Protein AF-A0AAW0GEI6-F1 (afdb_monomer_lite)

Structure (mmCIF, N/CA/C/O backbone):
data_AF-A0AAW0GEI6-F1
#
_entry.id   AF-A0AAW0GEI6-F1
#
loop_
_atom_site.group_PDB
_atom_site.id
_atom_site.type_symbol
_atom_site.label_atom_id
_atom_site.label_alt_id
_atom_site.label_comp_id
_atom_site.label_asym_id
_atom_site.label_entity_id
_atom_site.label_seq_id
_atom_site.pdbx_PDB_ins_code
_atom_site.Cartn_x
_atom_site.Cartn_y
_atom_site.Cartn_z
_atom_site.occupancy
_atom_site.B_iso_or_equiv
_atom_site.auth_seq_id
_atom_site.auth_comp_id
_atom_site.auth_asym_id
_atom_site.auth_atom_id
_atom_site.pdbx_PDB_model_num
ATOM 1 N N . MET A 1 1 ? 28.979 20.039 11.017 1.00 37.84 1 MET A N 1
ATOM 2 C CA . MET A 1 1 ? 28.473 18.895 11.807 1.00 37.84 1 MET A CA 1
ATOM 3 C C . MET A 1 1 ? 26.961 19.040 11.883 1.00 37.84 1 MET A C 1
ATOM 5 O O . MET A 1 1 ? 26.485 19.832 12.681 1.00 37.84 1 MET A O 1
ATOM 9 N N . SER A 1 2 ? 26.221 18.418 10.960 1.00 41.69 2 SER A N 1
ATOM 10 C CA . SER A 1 2 ? 24.755 18.507 10.942 1.00 41.69 2 SER A CA 1
ATOM 11 C C . SER A 1 2 ? 24.201 17.380 11.809 1.00 41.69 2 SER A C 1
ATOM 13 O O . SER A 1 2 ? 24.456 16.207 11.548 1.00 41.69 2 SER A O 1
ATOM 15 N N . SER A 1 3 ? 23.551 17.766 12.899 1.00 43.31 3 SER A N 1
ATOM 16 C CA . SER A 1 3 ? 22.896 16.904 13.875 1.00 43.31 3 SER A CA 1
ATOM 17 C C . SER A 1 3 ? 21.731 16.153 13.225 1.00 43.31 3 SER A C 1
ATOM 19 O O . SER A 1 3 ? 20.722 16.763 12.881 1.00 43.31 3 SER A O 1
ATOM 21 N N . SER A 1 4 ? 21.866 14.838 13.059 1.00 49.28 4 SER A N 1
ATOM 22 C CA . SER A 1 4 ? 20.762 13.949 12.695 1.00 49.28 4 SER A CA 1
ATOM 23 C C . SER A 1 4 ? 19.863 13.723 13.913 1.00 49.28 4 SER A C 1
ATOM 25 O O . SER A 1 4 ? 20.308 13.143 14.905 1.00 49.28 4 SER A O 1
ATOM 27 N N . ASP A 1 5 ? 18.617 14.188 13.839 1.00 50.47 5 ASP A N 1
ATOM 28 C CA . ASP A 1 5 ? 17.573 13.948 14.836 1.00 50.47 5 ASP A CA 1
ATOM 29 C C . ASP A 1 5 ? 17.200 12.445 14.864 1.00 50.47 5 ASP A C 1
ATOM 31 O O . ASP A 1 5 ? 16.772 11.901 13.840 1.00 50.47 5 ASP A O 1
ATOM 35 N N . PRO A 1 6 ? 17.346 11.748 16.006 1.00 49.84 6 PRO A N 1
ATOM 36 C CA . PRO A 1 6 ? 17.052 10.318 16.126 1.00 49.84 6 PRO A CA 1
ATOM 37 C C . PRO A 1 6 ? 15.558 9.963 15.987 1.00 49.84 6 PRO A C 1
ATOM 39 O O . PRO A 1 6 ? 15.215 8.780 15.961 1.00 49.84 6 PRO A O 1
ATOM 42 N N . SER A 1 7 ? 14.657 10.946 15.879 1.00 55.25 7 SER A N 1
ATOM 43 C CA . SER A 1 7 ? 13.218 10.726 15.680 1.00 55.25 7 SER A CA 1
ATOM 44 C C . SER A 1 7 ? 12.790 10.578 14.214 1.00 55.25 7 SER A C 1
ATOM 46 O O . SER A 1 7 ? 11.659 10.153 13.944 1.00 55.25 7 SER A O 1
ATOM 48 N N . GLN A 1 8 ? 13.676 10.861 13.252 1.00 48.12 8 GLN A N 1
ATOM 49 C CA . GLN A 1 8 ? 13.338 10.774 11.833 1.00 48.12 8 GLN A CA 1
ATOM 50 C C . GLN A 1 8 ? 13.324 9.310 11.375 1.00 48.12 8 GLN A C 1
ATOM 52 O O . GLN A 1 8 ? 14.289 8.775 10.829 1.00 48.12 8 GLN A O 1
ATOM 57 N N . LYS A 1 9 ? 12.199 8.627 11.615 1.00 56.38 9 LYS A N 1
ATOM 58 C CA . LYS A 1 9 ? 11.969 7.276 11.098 1.00 56.38 9 LYS A CA 1
ATOM 59 C C . LYS A 1 9 ? 12.039 7.322 9.576 1.00 56.38 9 LYS A C 1
ATOM 61 O O . LYS A 1 9 ? 11.172 7.914 8.930 1.00 56.38 9 LYS A O 1
ATOM 66 N N . ILE A 1 10 ? 13.052 6.672 9.005 1.00 55.56 10 ILE A N 1
ATOM 67 C CA . ILE A 1 10 ? 13.139 6.460 7.561 1.00 55.56 10 ILE A CA 1
ATOM 68 C C . ILE A 1 10 ? 11.838 5.785 7.121 1.00 55.56 10 ILE A C 1
ATOM 70 O O . ILE A 1 10 ? 11.462 4.734 7.634 1.00 55.56 10 ILE A O 1
ATOM 74 N N . GLY A 1 11 ? 11.110 6.440 6.221 1.00 60.44 11 GLY A N 1
ATOM 75 C CA . GLY A 1 11 ? 9.806 5.974 5.765 1.00 60.44 11 GLY A CA 1
ATOM 76 C C . GLY A 1 11 ? 8.587 6.614 6.436 1.00 60.44 11 GLY A C 1
ATOM 77 O O . GLY A 1 11 ? 7.472 6.371 5.994 1.00 60.44 11 GLY A O 1
ATOM 78 N N . GLY A 1 12 ? 8.756 7.442 7.469 1.00 63.69 12 GLY A N 1
ATOM 79 C CA . GLY A 1 12 ? 7.643 8.056 8.209 1.00 63.69 12 GLY A CA 1
ATOM 80 C C . GLY A 1 12 ? 6.972 9.241 7.509 1.00 63.69 12 GLY A C 1
ATOM 81 O O . GLY A 1 12 ? 5.898 9.667 7.920 1.00 63.69 12 GLY A O 1
ATOM 82 N N . GLU A 1 13 ? 7.584 9.780 6.454 1.00 78.06 13 GLU A N 1
ATOM 83 C CA . GLU A 1 13 ? 7.058 10.947 5.753 1.00 78.06 13 GLU A CA 1
ATOM 84 C C . GLU A 1 13 ? 6.062 10.547 4.659 1.00 78.06 13 GLU A C 1
ATOM 86 O O . GLU A 1 13 ? 6.431 10.252 3.519 1.00 78.06 13 GLU A O 1
ATOM 91 N N . TYR A 1 14 ? 4.780 10.581 5.010 1.00 79.94 14 TYR A N 1
ATOM 92 C CA . TYR A 1 14 ? 3.650 10.455 4.094 1.00 79.94 14 TYR A CA 1
ATOM 93 C C . TYR A 1 14 ? 2.652 11.595 4.322 1.00 79.94 14 TYR A C 1
ATOM 95 O O . TYR A 1 14 ? 2.615 12.206 5.389 1.00 79.94 14 TYR A O 1
ATOM 103 N N . GLY A 1 15 ? 1.865 11.918 3.304 1.00 79.88 15 GLY A N 1
ATOM 104 C CA . GLY A 1 15 ? 0.914 13.025 3.333 1.00 79.88 15 GLY A CA 1
ATOM 105 C C . GLY A 1 15 ? -0.168 12.863 2.277 1.00 79.88 15 GLY A C 1
ATOM 106 O O . GLY A 1 15 ? -0.503 11.740 1.896 1.00 79.88 15 GLY A O 1
ATOM 107 N N . GLU A 1 16 ? -0.710 13.985 1.814 1.00 81.19 16 GLU A N 1
ATOM 108 C CA . GLU A 1 16 ? -1.766 13.996 0.803 1.00 81.19 16 GLU A CA 1
ATOM 109 C C . GLU A 1 16 ? -1.368 13.249 -0.475 1.00 81.19 16 GLU A C 1
ATOM 111 O O . GLU A 1 16 ? -0.203 13.223 -0.887 1.00 81.19 16 GLU A O 1
ATOM 116 N N . VAL A 1 17 ? -2.370 12.637 -1.100 1.00 79.12 17 VAL A N 1
ATOM 117 C CA . VAL A 1 17 ? -2.235 11.906 -2.356 1.00 79.12 17 VAL A CA 1
ATOM 118 C C . VAL A 1 17 ? -2.001 12.895 -3.497 1.00 79.12 17 VAL A C 1
ATOM 120 O O . VAL A 1 17 ? -2.833 13.751 -3.773 1.00 79.12 17 VAL A O 1
ATOM 123 N N . ARG A 1 18 ? -0.860 12.764 -4.176 1.00 77.94 18 ARG A N 1
ATOM 124 C CA . ARG A 1 18 ? -0.433 13.620 -5.298 1.00 77.94 18 ARG A CA 1
ATOM 125 C C . ARG A 1 18 ? -0.580 12.919 -6.644 1.00 77.94 18 ARG A C 1
ATOM 127 O O . ARG A 1 18 ? -0.831 13.557 -7.659 1.00 77.94 18 ARG A O 1
ATOM 134 N N . ALA A 1 19 ? -0.377 11.603 -6.665 1.00 73.19 19 ALA A N 1
ATOM 135 C CA . ALA A 1 19 ? -0.500 10.780 -7.859 1.00 73.19 19 ALA A CA 1
ATOM 136 C C . ALA A 1 19 ? -1.935 10.266 -8.019 1.00 73.19 19 ALA A C 1
ATOM 138 O O . ALA A 1 19 ? -2.510 9.746 -7.065 1.00 73.19 19 ALA A O 1
ATOM 139 N N . ASN A 1 20 ? -2.471 10.340 -9.241 1.00 79.12 20 ASN A N 1
ATOM 140 C CA . ASN A 1 20 ? -3.851 9.959 -9.538 1.00 79.12 20 ASN A CA 1
ATOM 141 C C . ASN A 1 20 ? -4.130 8.486 -9.160 1.00 79.12 20 ASN A C 1
ATOM 143 O O . ASN A 1 20 ? -3.550 7.549 -9.736 1.00 79.12 20 ASN A O 1
ATOM 147 N N . ILE A 1 21 ? -5.000 8.290 -8.170 1.00 84.69 21 ILE A N 1
ATOM 148 C CA . ILE A 1 21 ? -5.494 6.995 -7.704 1.00 84.69 21 ILE A CA 1
ATOM 149 C C . ILE A 1 21 ? -6.978 7.134 -7.374 1.00 84.69 21 ILE A C 1
ATOM 151 O O . ILE A 1 21 ? -7.388 8.028 -6.642 1.00 84.69 21 ILE A O 1
ATOM 155 N N . ASP A 1 22 ? -7.774 6.234 -7.937 1.00 91.50 22 ASP A N 1
ATOM 156 C CA . ASP A 1 22 ? -9.198 6.130 -7.649 1.00 91.50 22 ASP A CA 1
ATOM 157 C C . ASP A 1 22 ? -9.376 5.269 -6.393 1.00 91.50 22 ASP A C 1
ATOM 159 O O . ASP A 1 22 ? -9.179 4.049 -6.420 1.00 91.50 22 ASP A O 1
ATOM 163 N N . VAL A 1 23 ? -9.673 5.929 -5.273 1.00 92.25 23 VAL A N 1
ATOM 164 C CA . VAL A 1 23 ? -9.770 5.292 -3.954 1.00 92.25 23 VAL A CA 1
ATOM 165 C C . VAL A 1 23 ? -11.003 4.392 -3.858 1.00 92.25 23 VAL A C 1
ATOM 167 O O . VAL A 1 23 ? -10.939 3.336 -3.232 1.00 92.25 23 VAL A O 1
ATOM 170 N N . GLU A 1 24 ? -12.112 4.744 -4.507 1.00 93.94 24 GLU A N 1
ATOM 171 C CA . GLU A 1 24 ? -13.319 3.911 -4.504 1.00 93.94 24 GLU A CA 1
ATOM 172 C C . GLU A 1 24 ? -13.096 2.617 -5.283 1.00 93.94 24 GLU A C 1
ATOM 174 O O . GLU A 1 24 ? -13.412 1.522 -4.802 1.00 93.94 24 GLU A O 1
ATOM 179 N N . ARG A 1 25 ? -12.494 2.719 -6.472 1.00 94.81 25 ARG A N 1
ATOM 180 C CA . ARG A 1 25 ? -12.140 1.545 -7.274 1.00 94.81 25 ARG A CA 1
ATOM 181 C C . ARG A 1 25 ? -11.093 0.680 -6.577 1.00 94.81 25 ARG A C 1
ATOM 183 O O . ARG A 1 25 ? -11.194 -0.544 -6.645 1.00 94.81 25 ARG A O 1
ATOM 190 N N . LEU A 1 26 ? -10.122 1.291 -5.892 1.00 94.56 26 LEU A N 1
ATOM 191 C CA . LEU A 1 26 ? -9.154 0.566 -5.068 1.00 94.56 26 LEU A CA 1
ATOM 192 C C . LEU A 1 26 ? -9.856 -0.216 -3.953 1.00 94.56 26 LEU A C 1
ATOM 194 O O . LEU A 1 26 ? -9.606 -1.408 -3.814 1.00 94.56 26 LEU A O 1
ATOM 198 N N . ASN A 1 27 ? -10.744 0.425 -3.192 1.00 96.12 27 ASN A N 1
ATOM 199 C CA . ASN A 1 27 ? -11.464 -0.229 -2.099 1.00 96.12 27 ASN A CA 1
ATOM 200 C C . ASN A 1 27 ? -12.287 -1.423 -2.584 1.00 96.12 27 ASN A C 1
ATOM 202 O O . ASN A 1 27 ? -12.227 -2.487 -1.977 1.00 96.12 27 ASN A O 1
ATOM 206 N N . ARG A 1 28 ? -12.972 -1.283 -3.725 1.00 96.69 28 ARG A N 1
ATOM 207 C CA . ARG A 1 28 ? -13.715 -2.387 -4.349 1.00 96.69 28 ARG A CA 1
ATOM 208 C C . ARG A 1 28 ? -12.809 -3.549 -4.755 1.00 96.69 28 ARG A C 1
ATOM 210 O O . ARG A 1 28 ? -13.171 -4.701 -4.563 1.00 96.69 28 ARG A O 1
ATOM 217 N N . TYR A 1 29 ? -11.635 -3.251 -5.312 1.00 95.44 29 TYR A N 1
ATOM 218 C CA . TYR A 1 29 ? -10.662 -4.277 -5.683 1.00 95.44 29 TYR A CA 1
ATOM 219 C C . TYR A 1 29 ? -10.099 -5.002 -4.453 1.00 95.44 29 TYR A C 1
ATOM 221 O O . TYR A 1 29 ? -9.989 -6.225 -4.464 1.00 95.44 29 TYR A O 1
ATOM 229 N N . LEU A 1 30 ? -9.746 -4.260 -3.398 1.00 95.94 30 LEU A N 1
ATOM 230 C CA . LEU A 1 30 ? -9.207 -4.833 -2.163 1.00 95.94 30 LEU A CA 1
ATOM 231 C C . LEU A 1 30 ? -10.217 -5.770 -1.497 1.00 95.94 30 LEU A C 1
ATOM 233 O O . LEU A 1 30 ? -9.852 -6.893 -1.167 1.00 95.94 30 LEU A O 1
ATOM 237 N N . ASP A 1 31 ? -11.475 -5.340 -1.391 1.00 94.44 31 ASP A N 1
ATOM 238 C CA . ASP A 1 31 ? -12.570 -6.134 -0.824 1.00 94.44 31 ASP A CA 1
ATOM 239 C C . ASP A 1 31 ? -12.786 -7.464 -1.573 1.00 94.44 31 ASP A C 1
ATOM 241 O O . ASP A 1 31 ? -13.004 -8.505 -0.963 1.00 94.44 31 ASP A O 1
ATOM 245 N N . GLN A 1 32 ? -12.651 -7.455 -2.904 1.00 95.75 32 GLN A N 1
ATOM 246 C CA . GLN A 1 32 ? -12.906 -8.632 -3.744 1.00 95.75 32 GLN A CA 1
ATOM 247 C C . GLN A 1 32 ? -11.709 -9.576 -3.902 1.00 95.75 32 GLN A C 1
ATOM 249 O O . GLN A 1 32 ? -11.900 -10.762 -4.173 1.00 95.75 32 GLN A O 1
ATOM 254 N N . HIS A 1 33 ? -10.478 -9.068 -3.802 1.00 95.19 33 HIS A N 1
ATOM 255 C CA . HIS A 1 33 ? -9.283 -9.815 -4.215 1.00 95.19 33 HIS A CA 1
ATOM 256 C C . HIS A 1 33 ? -8.208 -9.947 -3.139 1.00 95.19 33 HIS A C 1
ATOM 258 O O . HIS A 1 33 ? -7.258 -10.709 -3.330 1.00 95.19 33 HIS A O 1
ATOM 264 N N . VAL A 1 34 ? -8.308 -9.216 -2.028 1.00 93.50 34 VAL A N 1
ATOM 265 C CA . VAL A 1 34 ? -7.271 -9.191 -0.993 1.00 93.50 34 VAL A CA 1
ATOM 266 C C . VAL A 1 34 ? -7.903 -9.408 0.378 1.00 93.50 34 VAL A C 1
ATOM 268 O O . VAL A 1 34 ? -7.996 -8.489 1.182 1.00 93.50 34 VAL A O 1
ATOM 271 N N . GLU A 1 35 ? -8.264 -10.660 0.671 1.00 92.38 35 GLU A N 1
ATOM 272 C CA . GLU A 1 35 ? -8.913 -11.083 1.929 1.00 92.38 35 GLU A CA 1
ATOM 273 C C . GLU A 1 35 ? -8.184 -10.590 3.194 1.00 92.38 35 GLU A C 1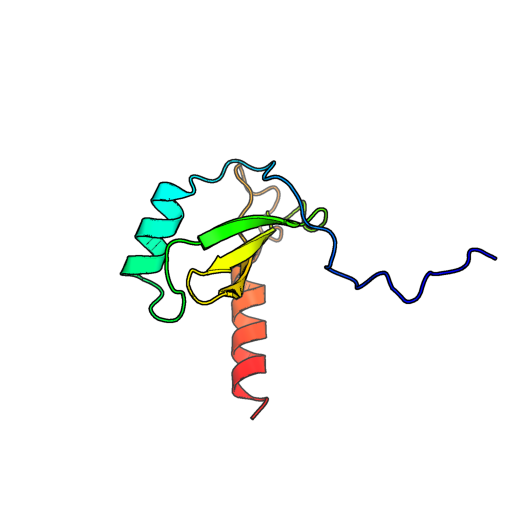
ATOM 275 O O . GLU A 1 35 ? -8.789 -10.322 4.231 1.00 92.38 35 GLU A O 1
ATOM 280 N N . ALA A 1 36 ? -6.862 -10.430 3.107 1.00 94.00 36 ALA A N 1
ATOM 281 C CA . ALA A 1 36 ? -6.051 -9.979 4.225 1.00 94.00 36 ALA A CA 1
ATOM 282 C C . ALA A 1 36 ? -6.279 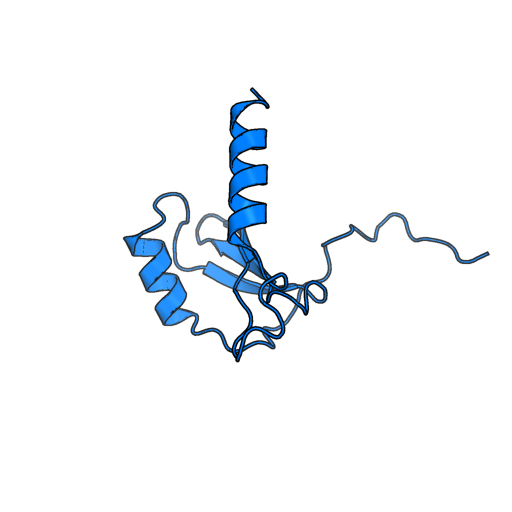-8.502 4.607 1.00 94.00 36 ALA A C 1
ATOM 284 O O . ALA A 1 36 ? -5.945 -8.141 5.737 1.00 94.00 36 ALA A O 1
ATOM 285 N N . VAL A 1 37 ? -6.801 -7.664 3.701 1.00 96.00 37 VAL A N 1
ATOM 286 C CA . VAL A 1 37 ? -6.995 -6.215 3.882 1.00 96.00 37 VAL A CA 1
ATOM 287 C C . VAL A 1 37 ? -8.469 -5.916 4.144 1.00 96.00 37 VAL A C 1
ATOM 289 O O . V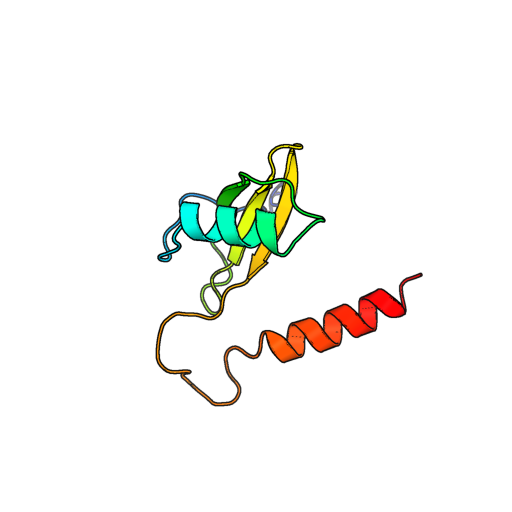AL A 1 37 ? -9.327 -6.235 3.328 1.00 96.00 37 VAL A O 1
ATOM 292 N N . ALA A 1 38 ? -8.773 -5.242 5.254 1.00 96.38 38 ALA A N 1
ATOM 293 C CA . ALA A 1 38 ? -10.148 -4.868 5.577 1.00 96.38 38 ALA A CA 1
ATOM 294 C C . ALA A 1 38 ? -10.531 -3.519 4.940 1.00 96.38 38 ALA A C 1
ATOM 296 O O . ALA A 1 38 ? -10.219 -2.456 5.476 1.00 96.38 38 ALA A O 1
ATOM 297 N N . ALA A 1 39 ? -11.223 -3.539 3.801 1.00 93.62 39 ALA A N 1
ATOM 298 C CA . ALA A 1 39 ? -11.765 -2.320 3.200 1.00 93.62 39 ALA A CA 1
ATOM 299 C C . ALA A 1 39 ? -12.853 -1.665 4.103 1.00 93.62 39 ALA A C 1
ATOM 301 O O . ALA A 1 39 ? -13.452 -2.350 4.939 1.00 93.62 39 ALA A O 1
ATOM 302 N N . PRO A 1 40 ? -13.125 -0.349 3.974 1.00 96.44 40 PRO A N 1
ATOM 303 C CA . PRO A 1 40 ? -12.368 0.626 3.194 1.00 96.44 40 PRO A CA 1
ATOM 304 C C . PRO A 1 40 ? -11.035 1.001 3.861 1.00 96.44 40 PRO A C 1
ATOM 306 O O . PRO A 1 40 ? -10.874 0.879 5.074 1.00 96.44 40 PRO A O 1
ATOM 309 N N . VAL A 1 41 ? -10.091 1.493 3.059 1.00 96.38 41 VAL A N 1
ATOM 310 C CA . VAL A 1 41 ? -8.782 1.971 3.510 1.00 96.38 41 VAL A CA 1
ATOM 311 C C . VAL A 1 41 ? -8.667 3.494 3.406 1.00 96.38 41 VAL A C 1
ATOM 313 O O . VAL A 1 41 ? -9.091 4.100 2.418 1.00 96.38 41 VAL A O 1
ATOM 316 N N . GLU A 1 42 ? -8.036 4.114 4.402 1.00 95.31 42 GLU A N 1
ATOM 317 C CA . GLU A 1 42 ? -7.493 5.470 4.301 1.00 95.31 42 GLU A CA 1
ATOM 318 C C . GLU A 1 42 ? -6.208 5.423 3.463 1.00 95.31 42 GLU A C 1
ATOM 320 O O . GLU A 1 42 ? -5.360 4.558 3.683 1.00 95.31 42 GLU A O 1
ATOM 325 N N . VAL A 1 43 ? -6.041 6.358 2.522 1.00 94.44 43 VAL A N 1
ATOM 326 C CA . VAL A 1 43 ? -4.888 6.401 1.612 1.00 94.44 43 VAL A CA 1
ATOM 327 C C . VAL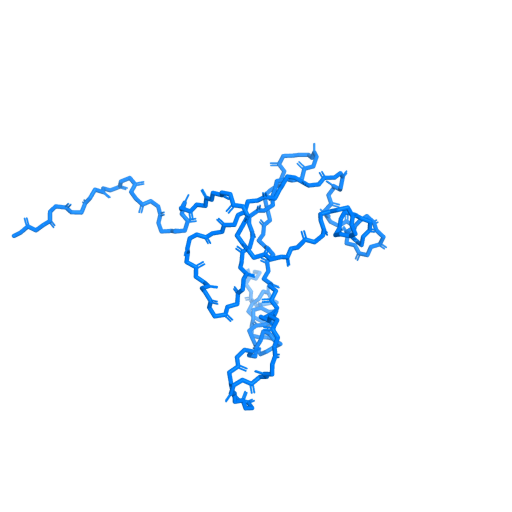 A 1 43 ? -4.066 7.663 1.853 1.00 94.44 43 VAL A C 1
ATOM 329 O O . VAL A 1 43 ? -4.562 8.778 1.706 1.00 94.44 43 VAL A O 1
ATOM 332 N N . LYS A 1 44 ? -2.778 7.490 2.149 1.00 92.81 44 LYS A N 1
ATOM 333 C CA . LYS A 1 44 ? -1.766 8.558 2.146 1.00 92.81 44 LYS A CA 1
ATOM 334 C C . LYS A 1 44 ? -0.655 8.203 1.170 1.00 92.81 44 LYS A C 1
ATOM 336 O O . LYS A 1 44 ? -0.428 7.030 0.887 1.00 92.81 44 LYS A O 1
ATOM 341 N N . GLN A 1 45 ? 0.060 9.191 0.644 1.00 89.94 45 GLN A N 1
ATOM 342 C CA . GLN A 1 45 ? 1.194 8.951 -0.251 1.00 89.94 45 GLN A CA 1
ATOM 343 C C . GLN A 1 45 ? 2.512 9.240 0.460 1.00 89.94 45 GLN A C 1
ATOM 345 O O . GLN A 1 45 ? 2.657 10.272 1.115 1.00 89.94 45 GLN A O 1
ATOM 350 N N . PHE A 1 46 ? 3.493 8.351 0.309 1.00 88.56 46 PHE A N 1
ATOM 351 C CA . PHE A 1 46 ? 4.847 8.614 0.789 1.00 88.56 46 PHE A CA 1
ATOM 352 C C . PHE A 1 46 ? 5.496 9.749 -0.013 1.00 88.56 46 PHE A C 1
ATOM 354 O O . PHE A 1 46 ? 5.290 9.879 -1.221 1.00 88.56 46 PHE A O 1
ATOM 361 N N . LYS A 1 47 ? 6.309 10.581 0.649 1.00 81.88 47 LYS A N 1
ATOM 362 C CA . LYS A 1 47 ? 7.032 11.670 -0.032 1.00 81.88 47 LYS A CA 1
ATOM 363 C C . LYS A 1 47 ? 8.149 11.152 -0.952 1.00 81.88 47 LYS A C 1
ATOM 365 O O . LYS A 1 47 ? 8.476 11.797 -1.950 1.00 81.88 47 LYS A O 1
ATOM 370 N N . PHE A 1 48 ? 8.718 9.993 -0.626 1.00 75.19 48 PHE A N 1
ATOM 371 C CA . PHE A 1 48 ? 9.727 9.276 -1.412 1.00 75.19 48 PHE A CA 1
ATOM 372 C C . PHE A 1 48 ? 9.078 8.205 -2.310 1.00 75.19 48 PHE A C 1
ATOM 374 O O . PHE A 1 48 ? 7.891 7.916 -2.196 1.00 75.19 48 PHE A O 1
ATOM 381 N N . GLY A 1 49 ? 9.857 7.606 -3.219 1.00 68.75 49 GLY A N 1
ATOM 382 C CA . GLY A 1 49 ? 9.340 6.606 -4.164 1.00 68.75 49 GLY A CA 1
ATOM 383 C C . GLY A 1 49 ? 8.713 7.209 -5.425 1.00 68.75 49 GLY A C 1
ATOM 384 O O . GLY A 1 49 ? 7.777 6.648 -5.976 1.00 68.75 49 GLY A O 1
ATOM 385 N N . GLN A 1 50 ? 9.228 8.341 -5.914 1.00 65.38 50 GLN A N 1
ATOM 386 C CA . GLN A 1 50 ? 8.702 9.014 -7.114 1.00 65.38 50 GLN A CA 1
ATOM 387 C C . GLN A 1 50 ? 8.724 8.118 -8.370 1.00 65.38 50 GLN A C 1
ATOM 389 O O . GLN A 1 50 ? 7.846 8.235 -9.219 1.00 65.38 50 GLN A O 1
ATOM 394 N N . SER A 1 51 ? 9.670 7.173 -8.466 1.00 69.00 51 SER A N 1
ATOM 395 C CA . SER A 1 51 ? 9.743 6.232 -9.593 1.00 69.00 51 SER A CA 1
ATOM 396 C C . SER A 1 51 ? 8.584 5.225 -9.627 1.00 69.00 51 SER A C 1
ATOM 398 O O . SER A 1 51 ? 8.177 4.814 -10.706 1.00 69.00 51 SER A O 1
ATOM 400 N N . ASN A 1 52 ? 8.054 4.812 -8.471 1.00 74.69 52 ASN A N 1
ATOM 401 C CA . ASN A 1 52 ? 6.895 3.923 -8.349 1.00 74.69 52 ASN A CA 1
ATOM 402 C C . ASN A 1 52 ? 5.992 4.483 -7.244 1.00 74.69 52 ASN A C 1
ATOM 404 O O . ASN A 1 52 ? 6.329 4.300 -6.068 1.00 74.69 52 ASN A O 1
ATOM 408 N N . PRO A 1 53 ? 4.872 5.152 -7.584 1.00 85.38 53 PRO A N 1
ATOM 409 C CA . PRO A 1 53 ? 3.984 5.738 -6.590 1.00 85.38 53 PRO A CA 1
ATOM 410 C C . PRO A 1 53 ? 3.686 4.751 -5.461 1.00 85.38 53 PRO A C 1
ATOM 412 O O . PRO A 1 53 ? 3.178 3.650 -5.690 1.00 85.38 53 PRO A O 1
ATOM 415 N N . THR A 1 54 ? 4.077 5.134 -4.248 1.00 88.94 54 THR A N 1
ATOM 416 C CA . THR A 1 54 ? 3.964 4.297 -3.056 1.00 88.94 54 THR A CA 1
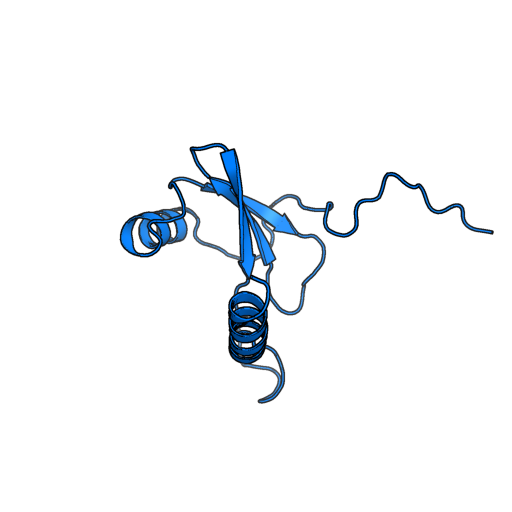ATOM 417 C C . THR A 1 54 ? 3.003 4.962 -2.080 1.00 88.94 54 THR A C 1
ATOM 419 O O . THR A 1 54 ? 3.130 6.151 -1.777 1.00 88.94 54 THR A O 1
ATOM 422 N N . TYR A 1 55 ? 2.051 4.185 -1.580 1.00 91.75 55 TYR A N 1
ATOM 423 C CA . TYR A 1 55 ? 0.966 4.637 -0.724 1.00 91.75 55 TYR A CA 1
ATOM 424 C C . TYR A 1 55 ? 0.994 3.894 0.608 1.00 91.75 55 TYR A C 1
ATOM 426 O O . TYR A 1 55 ? 1.268 2.693 0.661 1.00 91.75 55 TYR A O 1
ATOM 434 N N . PHE A 1 56 ? 0.707 4.626 1.675 1.00 93.31 56 PHE A N 1
ATOM 435 C CA . PHE A 1 56 ? 0.472 4.106 3.008 1.00 93.31 56 PHE A CA 1
ATOM 436 C C . PHE A 1 56 ? -1.032 3.946 3.195 1.00 93.31 56 PHE A C 1
ATOM 438 O O . PHE A 1 56 ? -1.771 4.925 3.068 1.00 93.31 56 PHE A O 1
ATOM 445 N N . LEU A 1 57 ? -1.471 2.718 3.463 1.00 95.31 57 LEU A N 1
ATOM 446 C CA . LEU A 1 57 ? -2.877 2.411 3.685 1.00 95.31 57 LEU A CA 1
ATOM 447 C C . LEU A 1 57 ? -3.110 2.079 5.156 1.00 95.31 57 LEU A C 1
ATOM 449 O O . LEU A 1 57 ? -2.368 1.278 5.733 1.00 95.31 57 LEU A O 1
ATOM 453 N N . THR A 1 58 ? -4.169 2.64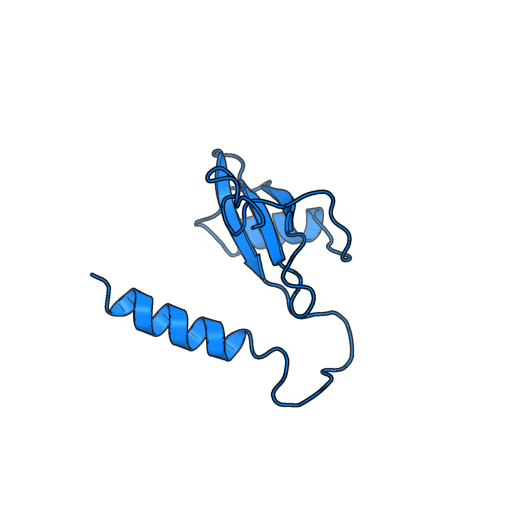0 5.726 1.00 96.38 58 THR A N 1
ATOM 454 C CA . THR A 1 58 ? -4.717 2.202 7.014 1.00 96.38 58 THR A CA 1
ATOM 455 C C . THR A 1 58 ? -6.069 1.569 6.743 1.00 96.38 58 THR A C 1
ATOM 457 O O . THR A 1 58 ? -6.956 2.235 6.216 1.00 96.38 58 THR A O 1
ATOM 460 N N . ASP A 1 59 ? -6.218 0.288 7.053 1.00 96.75 59 ASP A N 1
ATOM 461 C CA . ASP A 1 59 ? -7.469 -0.432 6.823 1.00 96.75 59 ASP A CA 1
ATOM 462 C C . ASP A 1 59 ? -8.501 -0.182 7.937 1.00 96.75 59 ASP A C 1
ATOM 464 O O . ASP A 1 59 ? -8.190 0.435 8.962 1.00 96.75 59 ASP A O 1
ATOM 468 N N . SER A 1 60 ? -9.738 -0.649 7.757 1.00 96.12 60 SER A N 1
ATOM 469 C CA . SER A 1 60 ? -10.825 -0.416 8.722 1.00 96.12 60 SER A CA 1
ATOM 470 C C . SER A 1 60 ? -10.586 -1.072 10.090 1.00 96.12 60 SER A C 1
ATOM 472 O O . SER A 1 60 ? -11.196 -0.681 11.084 1.00 96.12 60 SER A O 1
ATOM 474 N N . LYS A 1 61 ? -9.642 -2.019 10.175 1.00 96.31 61 LYS A N 1
ATOM 475 C CA . LYS A 1 61 ? -9.168 -2.648 11.417 1.00 96.31 61 LYS A CA 1
ATOM 476 C C . LYS A 1 61 ? -7.896 -1.988 11.962 1.00 96.31 61 LYS A C 1
ATOM 478 O O . LYS A 1 61 ? -7.252 -2.538 12.854 1.00 96.31 61 LYS A O 1
ATOM 483 N N . SER A 1 62 ? -7.531 -0.807 11.457 1.00 94.81 62 SER A N 1
ATOM 484 C CA . SER A 1 62 ? -6.328 -0.049 11.832 1.00 94.81 62 SER A CA 1
ATOM 485 C C . SER A 1 62 ? -5.002 -0.762 11.537 1.00 94.81 62 SER A C 1
ATOM 487 O O . SER A 1 62 ? -3.949 -0.374 12.059 1.00 94.81 62 SER A O 1
ATOM 489 N N . LYS A 1 63 ? -5.014 -1.789 10.681 1.00 95.94 63 LYS A N 1
ATOM 490 C CA . LYS A 1 63 ? -3.798 -2.446 10.204 1.00 95.94 63 LYS A CA 1
ATOM 491 C C . LYS A 1 63 ? -3.196 -1.635 9.059 1.00 95.94 63 LYS A C 1
ATOM 493 O O . LYS A 1 63 ? -3.889 -1.008 8.259 1.00 95.94 63 LYS A O 1
ATOM 498 N N . LYS A 1 64 ? -1.866 -1.616 9.026 1.00 94.56 64 LYS A N 1
ATOM 499 C CA . LYS A 1 64 ? -1.070 -0.757 8.148 1.00 94.56 64 LYS A CA 1
ATOM 500 C C . LYS A 1 64 ? -0.523 -1.560 6.982 1.00 94.56 64 LYS A C 1
ATOM 502 O O . LYS A 1 64 ? 0.043 -2.634 7.188 1.00 94.56 64 LYS A O 1
ATOM 507 N N . TRP A 1 65 ? -0.636 -1.001 5.787 1.00 94.81 65 TRP A N 1
ATOM 508 C CA . TRP A 1 65 ? -0.194 -1.629 4.550 1.00 94.81 65 TRP A CA 1
ATOM 509 C C . TRP A 1 65 ? 0.590 -0.647 3.689 1.00 94.81 65 TRP A C 1
ATOM 511 O O . TRP A 1 65 ? 0.449 0.572 3.801 1.00 94.81 65 TRP A O 1
ATOM 521 N N . VAL A 1 66 ? 1.410 -1.197 2.798 1.00 91.88 66 VAL A N 1
ATOM 522 C CA . VAL A 1 66 ? 2.119 -0.433 1.774 1.00 91.88 66 VAL A CA 1
ATOM 523 C C . VAL A 1 66 ? 1.660 -0.927 0.413 1.00 91.88 66 VAL A C 1
ATOM 525 O O . VAL A 1 66 ? 1.794 -2.107 0.100 1.00 91.88 66 VAL A O 1
ATOM 528 N N . LEU A 1 67 ? 1.144 -0.013 -0.403 1.00 90.88 67 LEU A N 1
ATOM 529 C CA . LEU A 1 67 ? 0.783 -0.273 -1.791 1.00 90.88 67 LEU A CA 1
ATOM 530 C C . LEU A 1 67 ? 1.809 0.392 -2.706 1.00 90.88 67 LEU A C 1
ATOM 532 O O . LEU A 1 67 ? 2.038 1.595 -2.615 1.00 90.88 67 LEU A O 1
ATOM 536 N N . ARG A 1 68 ? 2.401 -0.377 -3.620 1.00 89.19 68 ARG A N 1
ATOM 537 C CA . ARG A 1 68 ? 3.289 0.132 -4.676 1.00 89.19 68 ARG A CA 1
ATOM 538 C C . ARG A 1 68 ? 2.588 -0.013 -6.020 1.00 89.19 68 ARG A C 1
ATOM 540 O O . ARG A 1 68 ? 2.128 -1.098 -6.361 1.00 89.19 68 ARG A O 1
ATOM 547 N N . LYS A 1 69 ? 2.508 1.073 -6.783 1.00 84.25 69 LYS A N 1
ATOM 548 C CA . LYS A 1 69 ? 1.864 1.125 -8.101 1.00 84.25 69 LYS A CA 1
ATOM 549 C C . LYS A 1 69 ? 2.920 1.381 -9.179 1.00 84.25 69 LYS A C 1
ATOM 551 O O . LYS A 1 69 ? 3.873 2.125 -8.947 1.00 84.25 69 LYS A O 1
ATOM 556 N N . LYS A 1 70 ? 2.735 0.810 -10.374 1.00 80.00 70 LYS A N 1
ATOM 557 C CA . LYS A 1 70 ? 3.511 1.213 -11.561 1.00 80.00 70 LYS A CA 1
ATOM 558 C C . LYS A 1 70 ? 3.177 2.676 -11.917 1.00 80.00 70 LYS A C 1
ATOM 560 O O . LYS A 1 70 ? 2.010 3.066 -11.794 1.00 80.00 70 LYS A O 1
ATOM 565 N N . PRO A 1 71 ? 4.154 3.504 -12.328 1.00 71.81 71 PRO A N 1
ATOM 566 C CA . PRO A 1 71 ? 3.874 4.870 -12.763 1.00 71.81 71 PRO A CA 1
ATOM 567 C C . PRO A 1 71 ? 2.945 4.875 -13.985 1.00 71.81 71 PRO A C 1
ATOM 569 O O . PRO A 1 71 ? 2.923 3.928 -14.770 1.00 71.81 71 PRO A O 1
ATOM 572 N N . ALA A 1 72 ? 2.161 5.943 -14.137 1.00 67.12 72 ALA A N 1
ATOM 573 C CA . ALA A 1 72 ? 1.342 6.143 -15.328 1.00 67.12 72 ALA A CA 1
ATOM 574 C C . ALA A 1 72 ? 2.223 6.678 -16.470 1.00 67.12 72 ALA A C 1
ATOM 576 O O . ALA A 1 72 ? 2.939 7.656 -16.268 1.00 67.12 72 ALA A O 1
ATOM 577 N N . GLY A 1 73 ? 2.167 6.056 -17.650 1.00 65.69 73 GLY A N 1
ATOM 578 C CA . GLY A 1 73 ? 2.917 6.486 -18.836 1.00 65.69 73 GLY A CA 1
ATOM 579 C C . GLY A 1 73 ? 3.714 5.366 -19.505 1.00 65.69 73 GLY A C 1
ATOM 580 O O . GLY A 1 73 ? 3.678 4.210 -19.083 1.00 65.69 73 GLY A O 1
ATOM 581 N N . GLN A 1 74 ? 4.414 5.719 -20.584 1.00 53.84 74 GLN A N 1
ATOM 582 C CA . GLN A 1 74 ? 5.273 4.801 -21.328 1.00 53.84 74 GLN A CA 1
ATOM 583 C C . GLN A 1 74 ? 6.499 4.457 -20.470 1.00 53.84 74 GLN A C 1
ATOM 585 O O . GLN A 1 74 ? 7.152 5.349 -19.928 1.00 53.84 74 GLN A O 1
ATOM 590 N N . LEU A 1 75 ? 6.783 3.163 -20.303 1.00 59.97 75 LEU A N 1
ATOM 591 C CA . LEU A 1 75 ? 7.926 2.695 -19.518 1.00 59.97 75 LEU A CA 1
ATOM 592 C C . LEU A 1 75 ? 9.214 3.284 -20.113 1.00 59.97 75 LEU A C 1
ATOM 594 O O . LEU A 1 75 ? 9.546 3.011 -21.263 1.00 59.97 75 LEU A O 1
ATOM 598 N N . ILE A 1 76 ? 9.919 4.104 -19.327 1.00 59.56 76 ILE A N 1
ATOM 599 C CA . ILE A 1 76 ? 11.074 4.900 -19.786 1.00 59.56 76 ILE A CA 1
ATOM 600 C C . ILE A 1 76 ? 12.259 3.991 -20.182 1.00 59.56 76 ILE A C 1
ATOM 602 O O . ILE A 1 76 ? 13.120 4.381 -20.965 1.00 59.56 76 ILE A O 1
ATOM 606 N N . SER A 1 77 ? 12.283 2.741 -19.704 1.00 61.50 77 SER A N 1
ATOM 607 C CA . SER A 1 77 ? 13.117 1.670 -20.257 1.00 61.50 77 SER A CA 1
ATOM 608 C C . SER A 1 77 ? 12.532 0.283 -19.946 1.00 61.50 77 SER A C 1
ATOM 610 O O . SER A 1 77 ? 11.754 0.129 -19.006 1.00 61.50 77 SER A O 1
ATOM 612 N N . ASN A 1 78 ? 12.979 -0.753 -20.670 1.00 57.56 78 ASN A N 1
ATOM 613 C CA . ASN A 1 78 ? 12.650 -2.164 -20.387 1.00 57.56 78 ASN A CA 1
ATOM 614 C C . ASN A 1 78 ? 13.165 -2.656 -19.011 1.00 57.56 78 ASN A C 1
ATOM 616 O O . ASN A 1 78 ? 12.777 -3.725 -18.532 1.00 57.56 78 ASN A O 1
ATOM 620 N N . THR A 1 79 ? 14.070 -1.904 -18.377 1.00 58.31 79 THR A N 1
ATOM 621 C CA . THR A 1 79 ? 14.684 -2.222 -17.078 1.00 58.31 79 THR A CA 1
ATOM 622 C C . THR A 1 79 ? 14.163 -1.363 -15.927 1.00 58.31 79 THR A C 1
ATOM 624 O O . THR A 1 79 ? 14.290 -1.770 -14.771 1.00 58.31 79 THR A O 1
ATOM 627 N N . ALA A 1 80 ? 13.551 -0.213 -16.208 1.00 54.47 80 ALA A N 1
ATOM 628 C CA . ALA A 1 80 ? 12.928 0.639 -15.206 1.00 54.47 80 ALA A CA 1
ATOM 629 C C . ALA A 1 80 ? 11.562 0.067 -14.770 1.00 54.47 80 ALA A C 1
ATOM 631 O O . ALA A 1 80 ? 10.834 -0.519 -15.565 1.00 54.47 80 ALA A O 1
ATOM 632 N N . HIS A 1 81 ? 11.198 0.257 -13.496 1.00 57.72 81 HIS A N 1
ATOM 633 C CA . HIS A 1 81 ? 9.872 -0.079 -12.936 1.00 57.72 81 HIS A CA 1
ATOM 634 C C . HIS A 1 81 ? 9.513 -1.575 -12.861 1.00 57.72 81 HIS A C 1
ATOM 636 O O . HIS A 1 81 ? 8.339 -1.949 -12.929 1.00 57.72 81 HIS A O 1
ATOM 642 N N . GLN A 1 82 ? 10.500 -2.452 -12.657 1.00 68.12 82 GLN A N 1
ATOM 643 C CA . GLN A 1 82 ? 10.264 -3.892 -12.497 1.00 68.12 82 GLN A CA 1
ATOM 644 C C . GLN A 1 82 ? 9.762 -4.271 -11.093 1.00 68.12 82 GLN A C 1
ATOM 646 O O . GLN A 1 82 ? 10.411 -5.020 -10.364 1.00 68.12 82 GLN A O 1
ATOM 651 N N . ILE A 1 83 ? 8.569 -3.791 -10.735 1.00 64.69 83 ILE A N 1
ATOM 652 C CA . ILE A 1 83 ? 7.876 -4.172 -9.490 1.00 64.69 83 ILE A CA 1
ATOM 653 C C . ILE A 1 83 ? 7.718 -5.702 -9.392 1.00 64.69 83 ILE A C 1
ATOM 655 O O . ILE A 1 83 ? 7.834 -6.262 -8.308 1.00 64.69 83 ILE A O 1
ATOM 659 N N . GLU A 1 84 ? 7.569 -6.398 -10.523 1.00 73.00 84 GLU A N 1
ATOM 660 C CA . GLU A 1 84 ? 7.495 -7.869 -10.565 1.00 73.00 84 GLU A CA 1
ATOM 661 C C . GLU A 1 84 ? 8.782 -8.549 -10.073 1.00 73.00 84 GLU A C 1
ATOM 663 O O . GLU A 1 84 ? 8.740 -9.572 -9.385 1.00 73.00 84 GLU A O 1
ATOM 668 N N . ARG A 1 85 ? 9.951 -7.976 -10.396 1.00 73.75 85 ARG A N 1
ATOM 669 C CA . ARG A 1 85 ? 11.241 -8.504 -9.935 1.00 73.75 85 ARG A CA 1
ATOM 670 C C . ARG A 1 85 ? 11.381 -8.311 -8.427 1.00 73.75 85 ARG A C 1
ATOM 672 O O . ARG A 1 85 ? 11.789 -9.240 -7.739 1.00 73.75 85 ARG A O 1
ATOM 679 N N . GLU A 1 86 ? 11.011 -7.135 -7.919 1.00 74.62 86 GLU A N 1
ATOM 680 C CA . GLU A 1 86 ? 10.978 -6.869 -6.475 1.00 74.62 86 GLU A CA 1
ATOM 681 C C . GLU A 1 86 ? 10.044 -7.848 -5.753 1.00 74.62 86 GLU A C 1
ATOM 683 O O . GLU A 1 86 ? 10.457 -8.454 -4.767 1.00 74.62 86 GLU A O 1
ATOM 688 N N . TYR A 1 87 ? 8.827 -8.062 -6.268 1.00 77.56 87 TYR A N 1
ATOM 689 C CA . TYR A 1 87 ? 7.884 -9.038 -5.715 1.00 77.56 87 TYR A CA 1
ATOM 690 C C . TYR A 1 87 ? 8.486 -10.445 -5.681 1.00 77.56 87 TYR A C 1
ATOM 692 O O . TYR A 1 87 ? 8.441 -11.101 -4.645 1.00 77.56 87 TYR A O 1
ATOM 700 N N . THR A 1 88 ? 9.110 -10.886 -6.777 1.00 78.94 88 THR A N 1
ATOM 701 C CA . THR A 1 88 ? 9.739 -12.213 -6.867 1.00 78.94 88 THR A CA 1
ATOM 702 C C . THR A 1 88 ? 10.811 -12.397 -5.790 1.00 78.94 88 THR A C 1
ATOM 704 O O . THR A 1 88 ? 10.826 -13.416 -5.101 1.00 78.94 88 THR A O 1
ATOM 707 N N . ILE A 1 89 ? 11.682 -11.399 -5.611 1.00 81.25 89 ILE A N 1
ATOM 708 C CA . ILE A 1 89 ? 12.755 -11.436 -4.609 1.00 81.25 89 ILE A CA 1
ATOM 709 C C . ILE A 1 89 ? 12.173 -11.420 -3.192 1.00 81.25 89 ILE A C 1
ATOM 711 O O . ILE A 1 89 ? 12.554 -12.247 -2.367 1.00 81.25 89 ILE A O 1
ATOM 715 N N . LEU A 1 90 ? 11.232 -10.517 -2.903 1.00 81.81 90 LEU A N 1
ATOM 716 C CA . LEU A 1 90 ? 10.615 -10.405 -1.579 1.00 81.81 90 LEU A CA 1
ATOM 717 C C . LEU A 1 90 ? 9.824 -11.662 -1.208 1.00 81.81 90 LEU A C 1
ATOM 719 O O . LEU A 1 90 ? 9.899 -12.113 -0.069 1.00 81.81 90 LEU A O 1
ATOM 723 N N . HIS A 1 91 ? 9.110 -12.256 -2.165 1.00 81.50 91 HIS A N 1
ATOM 724 C CA . HIS A 1 91 ? 8.388 -13.513 -1.972 1.00 81.50 91 HIS A CA 1
ATOM 725 C C . HIS A 1 91 ? 9.341 -14.675 -1.691 1.00 81.50 91 HIS A C 1
ATOM 727 O O . HIS A 1 91 ? 9.094 -15.470 -0.786 1.00 81.50 91 HIS A O 1
ATOM 733 N N . ALA A 1 92 ? 10.456 -14.759 -2.426 1.00 80.44 92 ALA A N 1
ATOM 734 C CA . ALA A 1 92 ? 11.489 -15.759 -2.173 1.00 80.44 92 ALA A CA 1
ATOM 735 C C . ALA A 1 92 ? 12.104 -15.590 -0.774 1.00 80.44 92 ALA A C 1
ATOM 737 O O . ALA A 1 92 ? 12.199 -16.564 -0.034 1.00 80.44 92 ALA A O 1
ATOM 738 N N . LEU A 1 93 ? 12.445 -14.361 -0.373 1.00 84.31 93 LEU A N 1
ATOM 739 C CA . LEU A 1 93 ? 12.959 -14.075 0.971 1.00 84.31 93 LEU A CA 1
ATOM 740 C C . LEU A 1 93 ? 11.939 -14.414 2.065 1.00 84.31 93 LEU A C 1
ATOM 742 O O . LEU A 1 93 ? 12.301 -15.024 3.067 1.00 84.31 93 LEU A O 1
ATOM 746 N N . HIS A 1 94 ? 10.664 -14.069 1.870 1.00 82.75 94 HIS A N 1
ATOM 747 C CA . HIS A 1 94 ? 9.605 -14.374 2.832 1.00 82.75 94 HIS A CA 1
ATOM 748 C C . HIS A 1 94 ? 9.480 -15.880 3.100 1.00 82.75 94 HIS A C 1
ATOM 750 O O . HIS A 1 94 ? 9.325 -16.275 4.252 1.00 82.75 94 HIS A O 1
ATOM 756 N N . LYS A 1 95 ? 9.622 -16.723 2.068 1.00 78.19 95 LYS A N 1
ATOM 757 C CA . LYS A 1 95 ? 9.596 -18.189 2.214 1.00 78.19 95 LYS A CA 1
ATOM 758 C C . LYS A 1 95 ? 10.735 -18.759 3.065 1.00 78.19 95 LYS A C 1
ATOM 760 O O . LYS A 1 95 ? 10.580 -19.858 3.581 1.00 78.19 95 LYS A O 1
ATOM 765 N N . HIS A 1 96 ? 11.866 -18.062 3.169 1.00 77.44 96 HIS A N 1
ATOM 766 C CA . HIS A 1 96 ? 13.070 -18.557 3.847 1.00 77.44 96 HIS A CA 1
ATOM 767 C C . HIS A 1 96 ? 13.345 -17.886 5.202 1.00 77.44 96 HIS A C 1
ATOM 769 O O . HIS A 1 96 ? 14.316 -18.243 5.859 1.00 77.44 96 HIS A O 1
ATOM 775 N N . ASN A 1 97 ? 12.497 -16.946 5.632 1.00 67.69 97 ASN A N 1
ATOM 776 C CA . ASN A 1 97 ? 12.619 -16.222 6.904 1.00 67.69 97 ASN A CA 1
ATOM 777 C C . ASN A 1 97 ? 11.754 -16.818 8.041 1.00 67.69 97 ASN A C 1
ATOM 779 O O . ASN A 1 97 ? 11.359 -16.086 8.948 1.00 67.69 97 ASN A O 1
ATOM 783 N N . THR A 1 98 ? 11.431 -18.115 7.981 1.00 54.59 98 THR A N 1
ATOM 784 C CA . THR A 1 98 ? 10.738 -18.854 9.059 1.00 54.59 98 THR A CA 1
ATOM 785 C C . THR A 1 98 ? 11.698 -19.394 10.099 1.00 54.59 98 THR A C 1
ATOM 787 O O . THR A 1 98 ? 12.684 -20.035 9.671 1.00 54.59 98 THR A O 1
#

Foldseek 3Di:
DDDDDPPPPDFPAWAADDADDDLVVVQVCCVVPPPPAADDWDWIWHPDDPQWTKIWIQGPVRDIDIDTHHHPDDQPDPPGRPVVVVVVVVVVVVVVPD

Secondary structure (DSSP, 8-state):
-----TT--TT--EES--S---HHHHHHHHHHH-TTS-SS-EEEEESS-TTS-EEEEE-TTS-EEEEE-PPSSS-S-SSTT-HHHHHHHHHHHHHH--

pLDDT: mean 78.79, std 16.01, range [37.84, 96.75]

InterPro domains:
  IPR002575 Aminoglycoside phosphotransferase [PF01636] (42-96)
  IPR011009 Protein kinase-like domain superfamily [SSF56112] (5-97)

Sequence (98 aa):
MSSSDPSQKIGGEYGEVRANIDVERLNRYLDQHVEAVAAPVEVKQFKFGQSNPTYFLTDSKSKKWVLRKKPAGQLISNTAHQIEREYTILHALHKHNT

Organism: NCBI:txid2478898

Radius of gyration: 15.8 Å; chains: 1; bounding box: 42×38×38 Å